Protein AF-A0A0F9KTH6-F1 (afdb_monomer_lite)

pLDDT: mean 90.36, std 11.37, range [40.56, 97.5]

Foldseek 3Di:
DPDQWDQDPNDIWGWPDWDAAPVVQVVVCVVCVVAWDWDWDDDPNHITITTDGD

Secondary str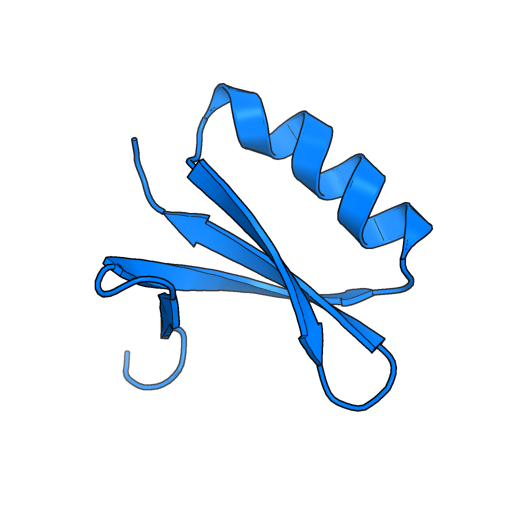ucture (DSSP, 8-state):
--SSEEEETTEEEEEEEEEE-HHHHHHHHHHHHTTEEEEEEEETTEEEEEEEE-

Organism: NCBI:txid412755

Radius of gyration: 10.5 Å; chains: 1; bounding box: 28×19×24 Å

Structure (mmCIF, N/CA/C/O backbone):
data_AF-A0A0F9KTH6-F1
#
_entry.id   AF-A0A0F9KTH6-F1
#
loop_
_atom_site.group_PDB
_atom_site.id
_atom_site.type_symbol
_atom_site.label_atom_id
_atom_site.label_alt_id
_atom_site.label_comp_id
_atom_site.label_asym_id
_atom_site.label_entity_id
_atom_site.label_seq_id
_atom_site.pdbx_PDB_ins_code
_atom_site.Cartn_x
_atom_site.Cartn_y
_atom_site.Cartn_z
_atom_site.occupancy
_atom_site.B_iso_or_equiv
_atom_site.auth_seq_id
_atom_site.auth_comp_id
_atom_site.auth_asym_id
_atom_site.auth_atom_id
_atom_site.pdbx_PDB_model_num
ATOM 1 N N . MET A 1 1 ? -19.894 6.745 -8.951 1.00 43.53 1 MET A N 1
ATOM 2 C CA . MET A 1 1 ? -18.416 6.672 -9.096 1.00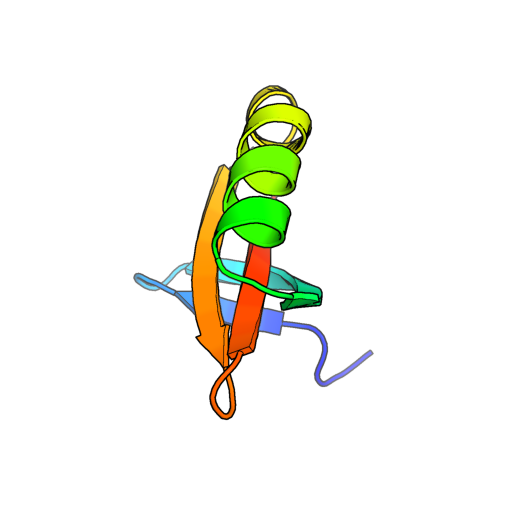 43.53 1 MET A CA 1
ATOM 3 C C . MET A 1 1 ? -17.935 5.218 -8.980 1.00 43.53 1 MET A C 1
ATOM 5 O O . MET A 1 1 ? -17.528 4.785 -7.906 1.00 43.53 1 MET A O 1
ATOM 9 N N . ALA A 1 2 ? -18.007 4.435 -10.061 1.00 40.56 2 ALA A N 1
ATOM 10 C CA . ALA A 1 2 ? -17.602 3.024 -10.086 1.00 40.56 2 ALA A CA 1
ATOM 11 C C . ALA A 1 2 ? -16.159 2.891 -10.618 1.00 40.56 2 ALA A C 1
ATOM 13 O O . ALA A 1 2 ? -15.832 3.475 -11.642 1.00 40.56 2 ALA A O 1
ATOM 14 N N . GLY A 1 3 ? -15.275 2.187 -9.899 1.00 57.12 3 GLY A N 1
ATOM 15 C CA . GLY A 1 3 ? -13.901 1.878 -10.348 1.00 57.12 3 GLY A CA 1
ATOM 16 C C . GLY A 1 3 ? -12.757 2.394 -9.461 1.00 57.12 3 GLY A C 1
ATOM 17 O O . GLY A 1 3 ? -11.627 1.914 -9.565 1.00 57.12 3 GLY A O 1
ATOM 18 N N . ARG A 1 4 ? -13.019 3.316 -8.524 1.00 75.94 4 ARG A N 1
ATOM 19 C C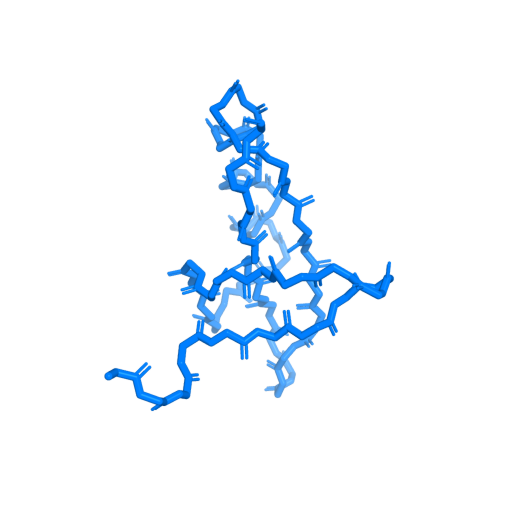A . ARG A 1 4 ? -11.979 3.846 -7.616 1.00 75.94 4 ARG A CA 1
ATOM 20 C C . ARG A 1 4 ? -11.725 3.000 -6.365 1.00 75.94 4 ARG A C 1
ATOM 22 O O . ARG A 1 4 ? -10.916 3.411 -5.552 1.00 75.94 4 ARG A O 1
ATOM 29 N N . HIS A 1 5 ? -12.353 1.835 -6.205 1.00 84.31 5 HIS A N 1
ATOM 30 C CA . HIS A 1 5 ? -12.219 1.015 -4.993 1.00 84.31 5 HIS A CA 1
ATOM 31 C C . HIS A 1 5 ? -11.684 -0.389 -5.297 1.00 84.31 5 HIS A C 1
ATOM 33 O O . HIS A 1 5 ? -11.962 -0.936 -6.361 1.00 84.31 5 HIS A O 1
ATOM 39 N N . LYS A 1 6 ? -10.921 -0.960 -4.361 1.00 87.94 6 LYS A N 1
ATOM 40 C CA . LYS A 1 6 ? -10.388 -2.328 -4.378 1.00 87.94 6 LYS A CA 1
ATOM 41 C C . LYS A 1 6 ? -10.724 -3.003 -3.049 1.00 87.94 6 LYS A C 1
ATOM 43 O O . LYS A 1 6 ? -10.607 -2.375 -2.000 1.00 87.94 6 LYS A O 1
ATOM 48 N N . VAL A 1 7 ? -11.151 -4.262 -3.092 1.00 90.19 7 VAL A N 1
ATOM 49 C CA . VAL A 1 7 ? -11.321 -5.071 -1.878 1.00 90.19 7 VAL A CA 1
ATOM 50 C C . VAL A 1 7 ? -9.972 -5.694 -1.525 1.00 90.19 7 VAL A C 1
ATOM 52 O O . VAL A 1 7 ? -9.350 -6.331 -2.372 1.00 90.19 7 VAL A O 1
ATOM 55 N N . ILE 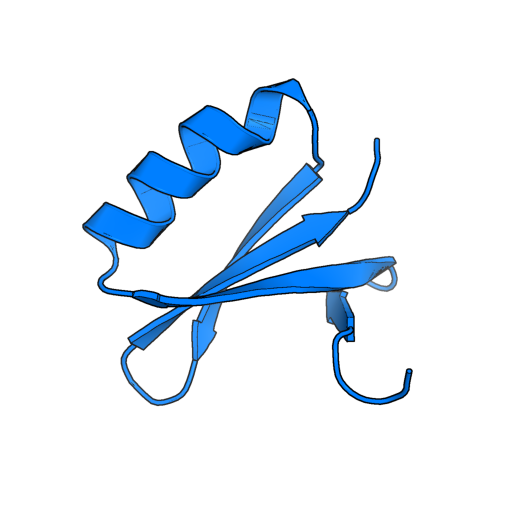A 1 8 ? -9.505 -5.452 -0.303 1.00 89.38 8 ILE A N 1
ATOM 56 C CA . ILE A 1 8 ? -8.255 -5.977 0.261 1.00 89.38 8 ILE A CA 1
ATOM 57 C C . ILE A 1 8 ? -8.618 -6.532 1.639 1.00 89.38 8 ILE A C 1
ATOM 59 O O . ILE A 1 8 ? -9.240 -5.821 2.428 1.00 89.38 8 ILE A O 1
ATOM 63 N N . ASP A 1 9 ? -8.297 -7.798 1.909 1.00 88.69 9 ASP A N 1
ATOM 64 C CA . ASP A 1 9 ? -8.624 -8.484 3.171 1.00 88.69 9 ASP A CA 1
ATOM 65 C C . ASP A 1 9 ? -10.120 -8.378 3.557 1.00 88.69 9 ASP A C 1
ATOM 67 O O . ASP A 1 9 ? -10.474 -8.084 4.698 1.00 88.69 9 ASP A O 1
ATOM 71 N N . GLY A 1 10 ? -11.025 -8.513 2.579 1.00 90.25 10 GLY A N 1
ATOM 72 C CA . GLY A 1 10 ? -12.479 -8.392 2.788 1.00 90.25 10 GLY A CA 1
ATOM 73 C C . GLY A 1 10 ? -12.990 -6.965 3.044 1.00 90.25 10 GLY A C 1
ATOM 74 O O . GLY A 1 10 ? -14.193 -6.755 3.182 1.00 90.25 10 GLY A O 1
ATOM 75 N N . LYS A 1 11 ? -12.112 -5.957 3.064 1.00 91.31 11 LYS A N 1
ATOM 76 C CA . LYS A 1 11 ? -12.456 -4.550 3.314 1.00 91.31 11 LYS A CA 1
ATOM 77 C C . LYS A 1 11 ? -12.329 -3.717 2.041 1.00 91.31 11 LYS A C 1
ATOM 79 O O . LYS A 1 11 ? -11.436 -3.932 1.226 1.00 91.31 11 LYS A O 1
ATOM 84 N N . ARG A 1 12 ? -13.221 -2.736 1.857 1.00 91.62 12 ARG A N 1
ATOM 85 C CA . ARG A 1 12 ? -13.162 -1.800 0.721 1.00 91.62 12 ARG A CA 1
ATOM 86 C C . ARG A 1 12 ? -12.158 -0.691 1.010 1.00 91.62 12 ARG A C 1
ATOM 88 O O . ARG A 1 12 ? -12.328 0.061 1.963 1.00 91.62 12 ARG A O 1
ATOM 95 N N . PHE A 1 13 ? -11.161 -0.572 0.145 1.00 94.44 13 PHE A N 1
ATOM 96 C CA . PHE A 1 13 ? -10.234 0.549 0.103 1.00 94.44 13 PHE A CA 1
ATOM 97 C C . PHE A 1 13 ? -10.493 1.365 -1.155 1.00 94.44 13 PHE A C 1
ATOM 99 O O . PHE A 1 13 ? -10.778 0.803 -2.215 1.00 94.44 13 PHE A O 1
ATOM 106 N N . PHE A 1 14 ? -10.372 2.681 -1.069 1.00 92.12 14 PHE A N 1
ATOM 107 C CA . PHE A 1 14 ? -10.299 3.528 -2.245 1.00 92.12 14 PHE A CA 1
ATOM 108 C C . PHE A 1 14 ? -8.849 3.647 -2.714 1.00 92.12 14 PHE A C 1
ATOM 110 O O . PHE A 1 14 ? -7.889 3.579 -1.951 1.00 92.12 14 PHE A O 1
ATOM 117 N N . ARG A 1 15 ? -8.686 3.769 -4.021 1.00 92.88 15 ARG A N 1
ATOM 118 C CA . ARG A 1 15 ? -7.404 3.908 -4.691 1.00 92.88 15 ARG A CA 1
ATOM 119 C C . ARG A 1 15 ? -6.967 5.359 -4.559 1.00 92.88 15 ARG A C 1
ATOM 121 O O . ARG A 1 15 ? -7.569 6.223 -5.191 1.00 92.88 15 ARG A O 1
ATOM 128 N N . TYR A 1 16 ? -5.940 5.594 -3.752 1.00 91.69 16 TYR A N 1
ATOM 129 C CA . TYR A 1 16 ? -5.404 6.928 -3.519 1.00 91.69 16 TYR A CA 1
ATOM 130 C C . TYR A 1 16 ? -4.485 7.339 -4.672 1.00 91.69 16 TYR A C 1
ATOM 132 O O . TYR A 1 16 ? -4.739 8.329 -5.354 1.00 91.69 16 TYR A O 1
ATOM 140 N N . ARG A 1 17 ? -3.463 6.520 -4.965 1.00 92.56 17 ARG A N 1
ATOM 141 C CA . ARG A 1 17 ? -2.521 6.760 -6.069 1.00 92.56 17 ARG A CA 1
ATOM 142 C C . ARG A 1 17 ? -1.968 5.460 -6.647 1.00 92.56 17 ARG A C 1
ATOM 144 O O . ARG A 1 17 ? -1.920 4.438 -5.969 1.00 92.56 17 ARG A O 1
ATOM 151 N N . VAL A 1 18 ? -1.572 5.489 -7.917 1.00 93.62 18 VAL A N 1
ATOM 152 C CA . VAL A 1 18 ? -0.961 4.360 -8.641 1.00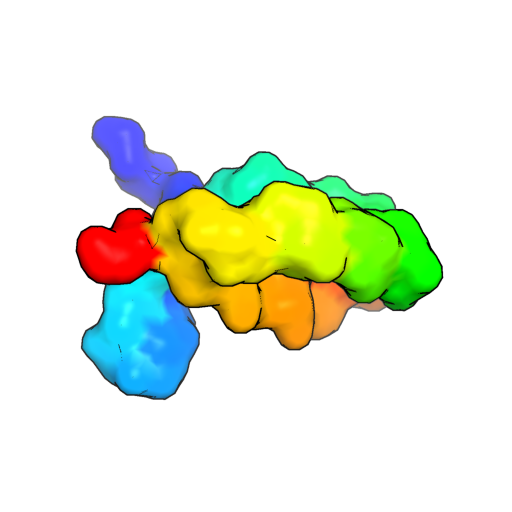 93.62 18 VAL A CA 1
ATOM 153 C C . VAL A 1 18 ? 0.231 4.831 -9.463 1.00 93.62 18 VAL A C 1
ATOM 155 O O . VAL A 1 18 ? 0.362 6.025 -9.721 1.00 93.62 18 VAL A O 1
ATOM 158 N N . GLY A 1 19 ? 1.059 3.887 -9.915 1.00 94.62 19 GLY A N 1
ATOM 159 C CA . GLY A 1 19 ? 2.190 4.179 -10.799 1.00 94.62 19 GLY A CA 1
ATOM 160 C C . GLY A 1 19 ? 3.446 4.639 -10.060 1.00 94.62 19 GLY A C 1
ATOM 161 O O . GLY A 1 19 ? 4.372 5.128 -10.696 1.00 94.62 19 GLY A O 1
ATOM 162 N N . LEU A 1 20 ? 3.480 4.467 -8.739 1.00 95.06 20 LEU A N 1
ATOM 163 C CA . LEU A 1 20 ? 4.586 4.891 -7.890 1.00 95.06 20 LEU A CA 1
ATOM 164 C C . LEU A 1 20 ? 5.750 3.899 -7.957 1.00 95.06 20 LEU A C 1
ATOM 166 O O . LEU A 1 20 ? 5.571 2.702 -8.205 1.00 95.06 20 LEU A O 1
ATOM 170 N N . THR A 1 21 ? 6.957 4.382 -7.700 1.00 97.50 21 THR A N 1
ATOM 171 C CA . THR A 1 21 ? 8.056 3.529 -7.244 1.00 97.50 21 THR A CA 1
ATOM 172 C C . THR A 1 21 ? 7.767 3.022 -5.830 1.00 97.50 21 THR A C 1
ATOM 174 O O . THR A 1 21 ? 6.896 3.540 -5.131 1.00 97.50 21 THR A O 1
ATOM 177 N N . LYS A 1 22 ? 8.507 1.998 -5.390 1.00 95.50 22 LYS A N 1
ATOM 178 C CA . LYS A 1 22 ? 8.343 1.457 -4.036 1.00 95.50 22 LYS A CA 1
ATOM 179 C C . LYS A 1 22 ? 8.588 2.537 -2.973 1.00 95.50 22 LYS A C 1
ATOM 181 O O . LYS A 1 22 ? 7.739 2.760 -2.126 1.00 95.50 22 LYS A O 1
ATOM 186 N N . ARG A 1 23 ? 9.691 3.283 -3.110 1.00 97.00 23 ARG A N 1
ATOM 187 C CA . ARG A 1 23 ? 10.080 4.359 -2.186 1.00 97.00 23 ARG A CA 1
ATOM 188 C C . ARG A 1 23 ? 9.032 5.471 -2.088 1.00 97.00 23 ARG A C 1
ATOM 190 O O . ARG A 1 23 ? 8.749 5.934 -0.992 1.00 97.00 23 ARG A O 1
ATOM 197 N N . GLU A 1 24 ? 8.450 5.891 -3.212 1.00 96.94 24 GLU A N 1
ATOM 198 C CA . GLU A 1 24 ? 7.374 6.895 -3.206 1.00 96.94 24 GLU A CA 1
ATOM 199 C C . GLU A 1 24 ? 6.104 6.372 -2.527 1.00 96.94 24 GLU A C 1
ATOM 201 O O . GLU A 1 24 ? 5.439 7.120 -1.816 1.00 96.94 24 GLU A O 1
ATOM 206 N N . ALA A 1 25 ? 5.754 5.101 -2.749 1.00 96.25 25 ALA A N 1
ATOM 207 C CA . ALA A 1 25 ? 4.586 4.491 -2.124 1.00 96.25 25 ALA A CA 1
ATOM 208 C C . ALA A 1 25 ? 4.758 4.325 -0.608 1.00 96.25 25 ALA A C 1
ATOM 210 O O . ALA A 1 25 ? 3.797 4.549 0.122 1.00 96.25 25 ALA A O 1
ATOM 211 N N . ASP A 1 26 ? 5.964 3.977 -0.156 1.00 95.62 26 ASP A N 1
ATOM 212 C CA . ASP A 1 26 ? 6.297 3.838 1.264 1.00 95.62 26 ASP A CA 1
ATOM 213 C C . ASP A 1 26 ? 6.252 5.206 1.966 1.00 95.62 26 ASP A C 1
ATOM 215 O O . ASP A 1 26 ? 5.493 5.374 2.915 1.00 95.62 26 ASP A O 1
ATOM 219 N N . SER A 1 27 ? 6.930 6.225 1.419 1.00 96.75 27 SER A N 1
ATOM 220 C CA . SER A 1 27 ? 6.893 7.590 1.974 1.00 96.75 27 SER A CA 1
ATOM 221 C C . SER A 1 27 ? 5.468 8.149 2.047 1.00 96.75 27 SER A C 1
ATOM 223 O O . SER A 1 27 ? 5.080 8.734 3.048 1.00 96.75 27 SER A O 1
ATOM 225 N N . MET A 1 28 ? 4.663 7.938 1.000 1.00 95.56 28 MET A N 1
ATOM 226 C CA . MET A 1 28 ? 3.262 8.371 0.987 1.00 95.56 28 MET A CA 1
ATOM 227 C C . MET A 1 28 ? 2.396 7.574 1.964 1.00 95.56 28 MET A C 1
ATOM 229 O O . MET A 1 28 ? 1.392 8.081 2.460 1.00 95.56 28 MET A O 1
ATOM 233 N N . SER A 1 29 ? 2.738 6.310 2.207 1.00 95.12 29 SER A N 1
ATOM 234 C CA . SER A 1 29 ? 2.045 5.497 3.196 1.00 95.12 29 SER A CA 1
ATOM 235 C C . SER A 1 29 ? 2.247 6.067 4.593 1.00 95.12 29 SER A C 1
ATOM 237 O O . SER A 1 29 ? 1.258 6.197 5.309 1.00 95.12 29 SER A O 1
ATOM 239 N N . ASP A 1 30 ? 3.471 6.447 4.953 1.00 95.31 30 ASP A N 1
ATOM 240 C CA . ASP A 1 30 ? 3.783 6.992 6.278 1.00 95.31 30 ASP A CA 1
ATOM 241 C C . ASP A 1 30 ? 2.976 8.271 6.566 1.00 95.31 30 ASP A C 1
ATOM 243 O O . ASP A 1 30 ? 2.297 8.346 7.591 1.00 95.31 30 ASP A O 1
ATOM 247 N N . ASP A 1 31 ? 2.911 9.203 5.608 1.00 94.75 31 ASP A N 1
ATOM 248 C CA . ASP A 1 31 ? 2.122 10.441 5.735 1.00 94.75 31 ASP A CA 1
ATOM 249 C C . ASP A 1 31 ? 0.608 10.178 5.875 1.00 94.75 31 ASP A C 1
ATOM 251 O O . ASP A 1 31 ? -0.125 10.893 6.563 1.00 94.75 31 ASP A O 1
ATOM 255 N N . LEU A 1 32 ? 0.092 9.154 5.187 1.00 94.25 32 LEU A N 1
ATOM 256 C CA . LEU A 1 32 ? -1.340 8.843 5.172 1.00 94.25 32 LEU A CA 1
ATOM 257 C C . LEU A 1 32 ? -1.775 7.963 6.345 1.00 94.25 32 LEU A C 1
ATOM 259 O O . LEU A 1 32 ? -2.966 7.949 6.671 1.00 94.25 32 LEU A O 1
ATOM 263 N N . GLN A 1 33 ? -0.849 7.241 6.982 1.00 93.44 33 GLN A N 1
ATOM 264 C CA . GLN A 1 33 ? -1.144 6.322 8.082 1.00 93.44 33 GLN A CA 1
ATOM 265 C C . GLN A 1 33 ? -1.698 7.024 9.322 1.00 93.44 33 GLN A C 1
ATOM 267 O O . GLN A 1 33 ? -2.425 6.392 10.092 1.00 93.44 33 GLN A O 1
ATOM 272 N N . GLU A 1 34 ? -1.442 8.321 9.507 1.00 92.44 34 GLU A N 1
ATOM 273 C CA . GLU A 1 34 ? -2.060 9.094 10.588 1.00 92.44 34 GLU A CA 1
ATOM 274 C C . GLU A 1 34 ? -3.590 9.133 10.435 1.00 92.44 34 GLU A C 1
ATOM 276 O O . GLU A 1 34 ? -4.326 8.865 11.389 1.00 92.44 34 GLU A O 1
ATOM 281 N N . ARG A 1 35 ? -4.082 9.353 9.208 1.00 91.75 35 ARG A N 1
ATOM 282 C CA . ARG A 1 35 ? -5.507 9.599 8.913 1.00 91.75 35 ARG A CA 1
ATOM 283 C C . ARG A 1 35 ? -6.260 8.375 8.399 1.00 91.75 35 ARG A C 1
ATOM 285 O O . ARG A 1 35 ? -7.460 8.251 8.624 1.00 91.75 35 ARG A O 1
ATOM 292 N N . TYR A 1 36 ? -5.572 7.464 7.720 1.00 94.31 36 TYR A N 1
ATOM 293 C CA . TYR A 1 36 ? -6.179 6.335 7.022 1.00 94.31 36 TYR A CA 1
ATOM 294 C C . TYR A 1 36 ? -5.547 5.012 7.439 1.00 94.31 36 TYR A C 1
ATOM 296 O O . TYR A 1 36 ? -4.399 4.940 7.870 1.00 94.31 36 TYR A O 1
ATOM 304 N N . LEU A 1 37 ? -6.290 3.926 7.253 1.00 94.25 37 LEU A N 1
ATOM 305 C CA . LEU A 1 37 ? -5.693 2.607 7.129 1.00 94.25 37 LEU A CA 1
ATOM 306 C C . LEU A 1 37 ? -5.133 2.479 5.707 1.00 94.25 37 LEU A C 1
ATOM 308 O O . LEU A 1 37 ? -5.894 2.527 4.737 1.00 94.25 37 LEU A O 1
ATOM 312 N N . VAL A 1 38 ? -3.816 2.315 5.587 1.00 95.00 38 VAL A N 1
ATOM 313 C CA . VAL A 1 38 ? -3.114 2.302 4.297 1.00 95.00 38 VAL A CA 1
ATOM 314 C C . VAL A 1 38 ? -2.683 0.885 3.915 1.00 95.00 38 VAL A C 1
ATOM 316 O O . VAL A 1 38 ? -2.239 0.092 4.747 1.00 95.00 38 VAL A O 1
ATOM 319 N N . ARG A 1 39 ? -2.816 0.553 2.630 1.00 95.12 39 ARG A N 1
ATOM 320 C CA . ARG A 1 39 ? -2.284 -0.666 2.014 1.00 95.12 39 ARG A CA 1
ATOM 321 C C . ARG A 1 39 ? -1.503 -0.311 0.755 1.00 95.12 39 ARG A C 1
ATOM 323 O O . ARG A 1 39 ? -2.053 0.275 -0.175 1.00 95.12 39 ARG A O 1
ATOM 330 N N . VAL A 1 40 ? -0.240 -0.722 0.712 1.00 95.25 40 VAL A N 1
ATOM 331 C CA . VAL A 1 40 ? 0.649 -0.565 -0.444 1.00 95.25 40 VAL A CA 1
ATOM 332 C C . VAL A 1 40 ? 0.744 -1.901 -1.173 1.00 95.25 40 VAL A C 1
ATOM 334 O O . VAL A 1 40 ? 1.083 -2.913 -0.567 1.00 95.25 40 VAL A O 1
ATOM 337 N N . LEU A 1 41 ? 0.404 -1.932 -2.464 1.00 94.81 41 LEU A N 1
ATOM 338 C CA . LEU A 1 41 ? 0.403 -3.164 -3.263 1.00 94.81 41 LEU A CA 1
ATOM 339 C C . LEU A 1 41 ? 1.013 -2.939 -4.656 1.00 94.81 41 LEU A C 1
ATOM 341 O O . LEU A 1 41 ? 0.853 -1.853 -5.223 1.00 94.81 41 LEU A O 1
ATOM 345 N N . PRO A 1 42 ? 1.624 -3.970 -5.266 1.00 95.06 42 PRO A N 1
ATOM 346 C CA . PRO A 1 42 ? 2.035 -3.922 -6.664 1.00 95.06 42 PRO A CA 1
ATOM 347 C C . PRO A 1 42 ? 0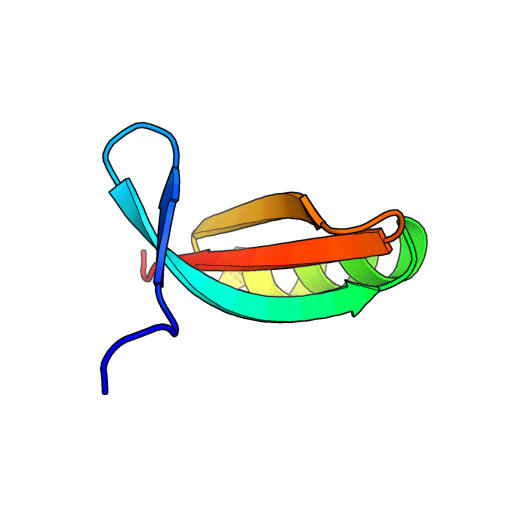.852 -3.666 -7.613 1.00 95.06 42 PRO A C 1
ATOM 349 O O . PRO A 1 42 ? -0.247 -4.206 -7.452 1.00 95.06 42 PRO A O 1
ATOM 352 N N . HIS A 1 43 ? 1.084 -2.850 -8.639 1.00 91.88 43 HIS A N 1
ATOM 353 C CA . HIS A 1 43 ? 0.125 -2.518 -9.686 1.00 91.88 43 HIS A CA 1
ATOM 354 C C . HIS A 1 43 ? 0.839 -2.297 -11.026 1.00 91.88 43 HIS A C 1
ATOM 356 O O . HIS A 1 43 ? 1.513 -1.286 -11.208 1.00 91.88 43 HIS A O 1
ATOM 362 N N . LYS A 1 44 ? 0.667 -3.229 -11.976 1.00 91.62 44 LYS A N 1
ATOM 363 C CA . LYS A 1 44 ? 1.214 -3.149 -13.350 1.00 91.62 44 LYS A CA 1
ATOM 364 C C . LYS A 1 44 ? 2.721 -2.814 -13.404 1.00 91.62 44 LYS A C 1
ATOM 366 O O . LYS A 1 44 ? 3.127 -1.889 -14.096 1.00 91.62 44 LYS A O 1
ATOM 371 N N . GLY A 1 45 ? 3.543 -3.524 -12.627 1.00 93.38 45 GLY A N 1
ATOM 372 C CA . GLY A 1 45 ? 5.001 -3.300 -12.571 1.00 93.38 45 GLY A CA 1
ATOM 373 C C . GLY A 1 45 ? 5.439 -2.052 -11.787 1.00 93.38 45 GLY A C 1
ATOM 374 O O . GLY A 1 45 ? 6.628 -1.762 -11.692 1.00 93.38 45 GLY A O 1
ATOM 375 N N . LYS A 1 46 ? 4.488 -1.319 -11.206 1.00 96.19 46 LYS A N 1
ATOM 376 C CA . LYS A 1 46 ? 4.694 -0.199 -10.281 1.00 96.19 46 LYS A CA 1
ATOM 377 C C . LYS A 1 46 ? 3.997 -0.504 -8.952 1.00 96.19 46 LYS A C 1
ATOM 379 O O . LYS A 1 46 ? 3.563 -1.632 -8.721 1.00 96.19 46 LYS A O 1
ATOM 384 N N . TRP A 1 47 ? 3.865 0.494 -8.089 1.00 96.69 47 TRP A N 1
ATOM 385 C CA . TRP A 1 47 ? 3.198 0.403 -6.795 1.00 96.69 47 TRP A CA 1
ATOM 386 C C . TRP A 1 47 ? 1.967 1.307 -6.731 1.00 96.69 47 TRP A C 1
ATOM 388 O O . TRP A 1 47 ? 1.838 2.300 -7.456 1.00 96.69 47 TRP A O 1
ATOM 398 N N . ALA A 1 48 ? 1.026 0.916 -5.881 1.00 95.38 48 ALA A N 1
ATOM 399 C CA . ALA A 1 48 ? -0.225 1.608 -5.647 1.00 95.38 48 ALA A CA 1
ATOM 400 C C . ALA A 1 48 ? -0.506 1.716 -4.152 1.00 95.38 48 ALA A C 1
ATOM 402 O O . ALA A 1 48 ? -0.297 0.762 -3.403 1.00 95.38 48 ALA A O 1
ATOM 403 N N . VAL A 1 49 ? -1.037 2.869 -3.761 1.00 95.75 49 VAL A N 1
ATOM 404 C CA . VAL A 1 49 ? -1.466 3.186 -2.402 1.00 95.75 49 VAL A CA 1
ATOM 405 C C . VAL A 1 49 ? -2.988 3.150 -2.364 1.00 95.75 49 VAL A C 1
ATOM 407 O O . VAL A 1 49 ? -3.676 3.826 -3.140 1.00 95.75 49 VAL A O 1
ATOM 410 N N . TYR A 1 50 ? -3.513 2.333 -1.462 1.00 95.00 50 TYR A N 1
ATOM 411 C CA . TYR A 1 50 ? -4.931 2.171 -1.192 1.00 95.00 50 TYR A CA 1
ATOM 412 C C . TYR A 1 50 ? -5.219 2.633 0.231 1.00 95.00 50 TYR A C 1
ATOM 414 O O . TYR A 1 50 ? -4.514 2.244 1.158 1.00 95.00 50 TYR A O 1
ATOM 422 N N . CYS A 1 51 ? -6.275 3.418 0.405 1.00 94.69 51 CYS A N 1
ATOM 423 C CA . CYS A 1 51 ? -6.653 3.987 1.692 1.00 94.69 51 CYS A CA 1
ATOM 424 C C . CYS A 1 51 ? -8.068 3.559 2.071 1.00 94.69 51 CYS A C 1
ATOM 426 O O . CYS A 1 51 ? -8.928 3.334 1.217 1.00 94.69 51 CYS A O 1
ATOM 428 N N . ARG A 1 52 ? -8.311 3.438 3.368 1.00 92.94 52 ARG A N 1
ATOM 429 C CA . ARG A 1 52 ? -9.633 3.248 3.961 1.00 92.94 52 ARG A CA 1
ATOM 430 C C . ARG A 1 52 ? -9.723 4.174 5.166 1.00 92.94 52 ARG A C 1
ATOM 432 O O . ARG A 1 52 ? -8.750 4.293 5.905 1.00 92.94 52 ARG A O 1
ATOM 439 N N . GLU A 1 53 ? -10.857 4.838 5.340 1.00 87.44 53 GLU A N 1
ATOM 440 C CA . GLU A 1 53 ? -11.105 5.646 6.538 1.00 87.44 53 GLU A CA 1
ATOM 441 C C . GLU A 1 53 ? -11.041 4.763 7.790 1.00 87.44 53 GLU A C 1
ATOM 443 O O . GLU A 1 53 ? -11.419 3.584 7.740 1.00 87.44 53 GLU A O 1
ATOM 448 N N . LYS A 1 54 ? -10.451 5.306 8.859 1.00 78.88 54 LYS A N 1
ATOM 449 C CA . LYS A 1 54 ? -10.337 4.616 10.145 1.00 78.88 54 LYS A CA 1
ATOM 450 C C . LYS A 1 54 ? -11.688 4.560 10.844 1.00 78.88 54 LYS A C 1
ATOM 452 O O . LYS A 1 54 ? -12.414 5.573 10.785 1.00 78.88 54 LYS A O 1
#

Sequence (54 aa):
MAGRHKVIDGKRFFRYRVGLTKREADSMSDDLQERYLVRVLPHKGKWAVYCREK